Protein AF-A0A9Q7FCQ9-F1 (afdb_monomer_lite)

Foldseek 3Di:
DDDDDDDPVLVVVLVVQLVVLVVPDDPVDVVVSVVSNQVSVVVVVDHDVVVVVVPDDPPPPPDD

Secondary structure (DSSP, 8-state):
-PPPP--HHHHHHHHHHHHHHHHH--TT-HHHHHHHHHHHHHHTT---HHHHHHTS-S-SSS--

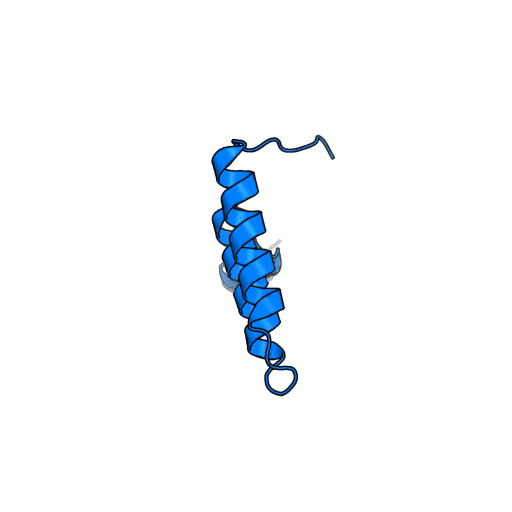Structure (mmCIF, N/CA/C/O backbone):
data_AF-A0A9Q7FCQ9-F1
#
_entry.id   AF-A0A9Q7FCQ9-F1
#
loop_
_atom_site.group_PDB
_atom_site.id
_atom_site.type_symbol
_atom_site.label_atom_id
_atom_site.label_alt_id
_atom_site.label_comp_id
_atom_site.label_asym_id
_atom_site.label_entity_id
_atom_site.label_seq_id
_atom_site.pdbx_PDB_ins_code
_atom_site.Cartn_x
_atom_site.Cartn_y
_atom_site.Cartn_z
_atom_site.occupancy
_atom_site.B_iso_or_equiv
_atom_site.auth_seq_id
_atom_site.auth_comp_id
_atom_site.auth_asym_id
_atom_site.auth_atom_id
_atom_site.pdbx_PDB_model_num
ATOM 1 N N . MET A 1 1 ? 21.855 9.527 -4.012 1.00 62.34 1 MET A N 1
ATOM 2 C CA . MET A 1 1 ? 20.720 8.812 -4.632 1.00 62.34 1 MET A CA 1
ATOM 3 C C . MET A 1 1 ? 20.256 9.629 -5.815 1.00 62.34 1 MET A C 1
ATOM 5 O O . MET A 1 1 ? 20.069 10.826 -5.647 1.00 62.34 1 MET A O 1
ATOM 9 N N . GLN A 1 2 ? 20.140 9.022 -6.994 1.00 73.06 2 GLN A N 1
ATOM 10 C CA . GLN A 1 2 ? 19.429 9.664 -8.100 1.00 73.06 2 GLN A CA 1
ATOM 11 C C . GLN A 1 2 ? 17.921 9.470 -7.866 1.00 73.06 2 GLN A C 1
ATOM 13 O O . GLN A 1 2 ? 17.545 8.403 -7.376 1.00 73.06 2 GLN A O 1
ATOM 18 N N . PRO A 1 3 ? 17.078 10.479 -8.135 1.00 78.56 3 PRO A N 1
ATOM 19 C CA . PRO A 1 3 ? 15.634 10.344 -7.991 1.00 78.56 3 PRO A CA 1
ATOM 20 C C . PRO A 1 3 ? 15.092 9.319 -8.994 1.00 78.56 3 PRO A C 1
ATOM 22 O O . PRO A 1 3 ? 15.439 9.353 -10.175 1.00 78.56 3 PRO A O 1
ATOM 25 N N . THR A 1 4 ? 14.234 8.419 -8.519 1.00 81.50 4 THR A N 1
ATOM 26 C CA . THR A 1 4 ? 13.484 7.493 -9.374 1.00 81.50 4 THR A CA 1
ATOM 27 C C . THR A 1 4 ? 12.161 8.145 -9.743 1.00 81.50 4 THR A C 1
ATOM 29 O O . THR A 1 4 ? 11.395 8.531 -8.862 1.00 81.50 4 THR A O 1
ATOM 32 N N . TYR A 1 5 ? 11.893 8.260 -11.040 1.00 85.81 5 TYR A N 1
ATOM 33 C CA . TYR A 1 5 ? 10.629 8.774 -11.558 1.00 85.81 5 TYR A CA 1
ATOM 34 C C . TYR A 1 5 ? 9.754 7.608 -12.011 1.00 85.81 5 TYR A C 1
ATOM 36 O O . TYR A 1 5 ? 10.229 6.708 -12.703 1.00 85.81 5 TYR A O 1
ATOM 44 N N . ILE A 1 6 ? 8.481 7.640 -11.628 1.00 88.50 6 ILE A N 1
ATOM 45 C CA . ILE A 1 6 ? 7.468 6.666 -12.045 1.00 88.50 6 ILE A CA 1
ATOM 46 C C . ILE A 1 6 ? 6.365 7.372 -12.840 1.00 88.50 6 ILE A C 1
ATOM 48 O O . ILE A 1 6 ? 6.244 8.597 -12.787 1.00 88.50 6 ILE A O 1
ATOM 52 N N . ASN A 1 7 ? 5.575 6.605 -13.596 1.00 93.75 7 ASN A N 1
ATOM 53 C CA . ASN A 1 7 ? 4.439 7.143 -14.341 1.00 93.75 7 ASN A CA 1
ATOM 54 C C . ASN A 1 7 ? 3.456 7.850 -13.386 1.00 93.75 7 ASN A C 1
ATOM 56 O O . ASN A 1 7 ? 3.157 7.331 -12.310 1.00 93.75 7 ASN A O 1
ATOM 60 N N . SER A 1 8 ? 2.969 9.033 -13.774 1.00 94.31 8 SER A N 1
ATOM 61 C CA . SER A 1 8 ? 2.122 9.871 -12.918 1.00 94.31 8 SER A CA 1
ATOM 62 C C . SER A 1 8 ? 0.813 9.199 -12.512 1.00 94.31 8 SER A C 1
ATOM 64 O O . SER A 1 8 ? 0.389 9.378 -11.377 1.00 94.31 8 SER A O 1
ATOM 66 N N . ASP A 1 9 ? 0.196 8.406 -13.386 1.00 95.44 9 ASP A N 1
ATOM 67 C CA . ASP A 1 9 ? -1.051 7.709 -13.062 1.00 95.44 9 ASP A CA 1
ATOM 68 C C . ASP A 1 9 ? -0.791 6.617 -12.025 1.00 95.44 9 ASP A C 1
ATOM 70 O O . ASP A 1 9 ? -1.516 6.507 -11.040 1.00 95.44 9 ASP A O 1
ATOM 74 N N . THR A 1 10 ? 0.306 5.868 -12.185 1.00 93.50 10 THR A N 1
ATOM 75 C CA . THR A 1 10 ? 0.757 4.900 -11.177 1.00 93.50 10 THR A CA 1
ATOM 76 C C . THR A 1 10 ? 1.054 5.591 -9.849 1.00 93.50 10 THR A C 1
ATOM 78 O O . THR A 1 10 ? 0.634 5.103 -8.809 1.00 93.50 10 THR A O 1
ATOM 81 N N . TYR 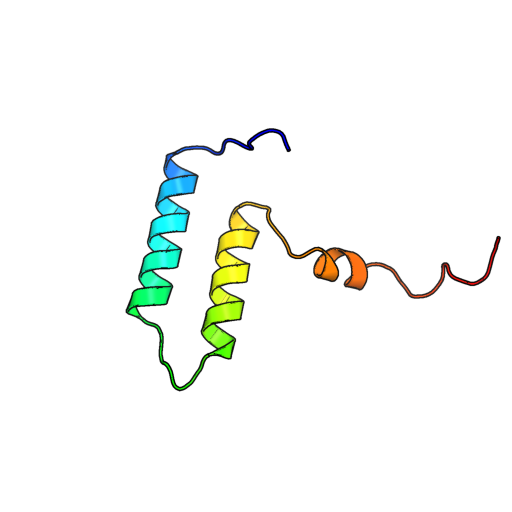A 1 11 ? 1.737 6.738 -9.866 1.00 91.88 11 TYR A N 1
ATOM 82 C CA . TYR A 1 11 ? 2.037 7.490 -8.647 1.00 91.88 11 TYR A CA 1
ATOM 83 C C . TYR A 1 11 ? 0.764 7.900 -7.900 1.00 91.88 11 TYR A C 1
ATOM 85 O O . TYR A 1 11 ? 0.632 7.600 -6.716 1.00 91.88 11 TYR A O 1
ATOM 93 N N . HIS A 1 12 ? -0.176 8.559 -8.583 1.00 95.94 12 HIS A N 1
ATOM 94 C CA . HIS A 1 12 ? -1.409 9.023 -7.948 1.00 95.94 12 HIS A CA 1
ATOM 95 C C . HIS A 1 12 ? -2.283 7.860 -7.481 1.00 95.94 12 HIS A C 1
ATOM 97 O O . HIS A 1 12 ? -2.796 7.914 -6.371 1.00 95.94 12 HIS A O 1
ATOM 103 N N . HIS A 1 13 ? -2.363 6.772 -8.253 1.00 95.62 13 HIS A N 1
ATOM 104 C CA . HIS A 1 13 ? -3.096 5.580 -7.835 1.00 95.62 13 HIS A CA 1
ATOM 105 C C . HIS A 1 13 ? -2.577 5.011 -6.507 1.00 95.62 13 HIS A C 1
ATOM 107 O O . HIS A 1 13 ? -3.364 4.684 -5.625 1.00 95.62 13 HIS A O 1
ATOM 113 N N .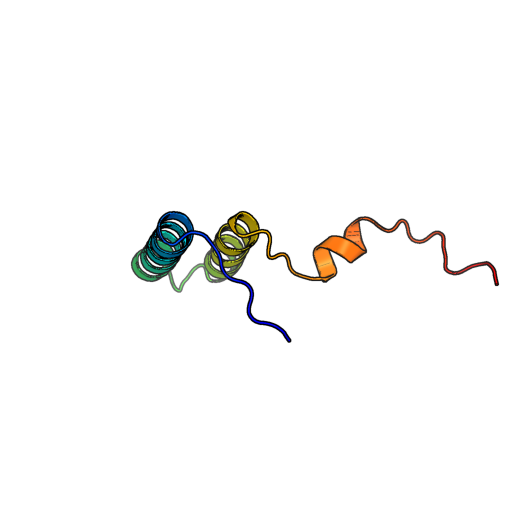 GLN A 1 14 ? -1.255 4.936 -6.332 1.00 94.56 14 GLN A N 1
ATOM 114 C CA . GLN A 1 14 ? -0.673 4.444 -5.081 1.00 94.56 14 GLN A CA 1
ATOM 115 C C . GLN A 1 14 ? -0.867 5.430 -3.920 1.00 94.56 14 GLN A C 1
ATOM 117 O O . GLN A 1 14 ? -1.065 5.010 -2.781 1.00 94.56 14 GLN A O 1
ATOM 122 N N . VAL A 1 15 ? -0.870 6.741 -4.188 1.00 94.88 15 VAL A N 1
ATOM 123 C CA . VAL A 1 15 ? -1.248 7.749 -3.182 1.00 94.88 15 VAL A CA 1
ATOM 124 C C . VAL A 1 15 ? -2.696 7.546 -2.731 1.00 94.88 15 VAL A C 1
ATOM 126 O O . VAL A 1 15 ? -2.942 7.518 -1.527 1.00 94.88 15 VAL A O 1
ATOM 129 N N . ASP A 1 16 ? -3.628 7.324 -3.659 1.00 96.44 16 ASP A N 1
ATOM 130 C CA . ASP A 1 16 ? -5.039 7.086 -3.334 1.00 96.44 16 ASP A CA 1
ATOM 131 C C . ASP A 1 16 ? -5.213 5.860 -2.422 1.00 96.44 16 ASP A C 1
ATOM 133 O O . ASP A 1 16 ? -5.974 5.912 -1.450 1.00 96.44 16 ASP A O 1
ATOM 137 N N . GLN A 1 17 ? -4.459 4.783 -2.679 1.00 94.81 17 GLN A N 1
ATOM 138 C CA . GLN A 1 17 ? -4.447 3.589 -1.828 1.00 94.81 17 GLN A CA 1
ATOM 139 C C . GLN A 1 17 ? -3.903 3.886 -0.418 1.00 94.81 17 GLN A C 1
ATOM 141 O O . GLN A 1 17 ? -4.494 3.461 0.578 1.00 94.81 17 GLN A O 1
ATOM 146 N N . LEU A 1 18 ? -2.812 4.657 -0.296 1.00 94.56 18 LEU A N 1
ATOM 147 C CA . LEU A 1 18 ? -2.286 5.076 1.014 1.00 94.56 18 LEU A CA 1
ATOM 148 C C . LEU A 1 18 ? -3.299 5.917 1.795 1.00 94.56 18 LEU A C 1
ATOM 150 O O . LEU A 1 18 ? -3.451 5.746 3.008 1.00 94.56 18 LEU A O 1
ATOM 154 N N . GLU A 1 19 ? -4.009 6.816 1.118 1.00 93.56 19 GLU A N 1
ATOM 155 C CA . GLU A 1 19 ? -5.054 7.609 1.754 1.00 93.56 19 GLU A CA 1
ATOM 156 C C . GLU A 1 19 ? -6.245 6.755 2.200 1.00 93.56 19 GLU A C 1
ATOM 158 O O . GLU A 1 19 ? -6.810 6.992 3.268 1.00 93.56 19 GLU A O 1
ATOM 163 N N . GLU A 1 20 ? -6.640 5.754 1.413 1.00 93.62 20 GLU A N 1
ATOM 164 C CA . GLU A 1 20 ? -7.694 4.812 1.791 1.00 93.62 20 GLU A CA 1
ATOM 165 C C . GLU A 1 20 ? -7.319 4.014 3.043 1.00 93.62 20 GLU A C 1
ATOM 167 O O . GLU A 1 20 ? -8.132 3.893 3.966 1.00 93.62 20 GLU A O 1
ATOM 172 N N . ILE A 1 21 ? -6.072 3.548 3.130 1.00 91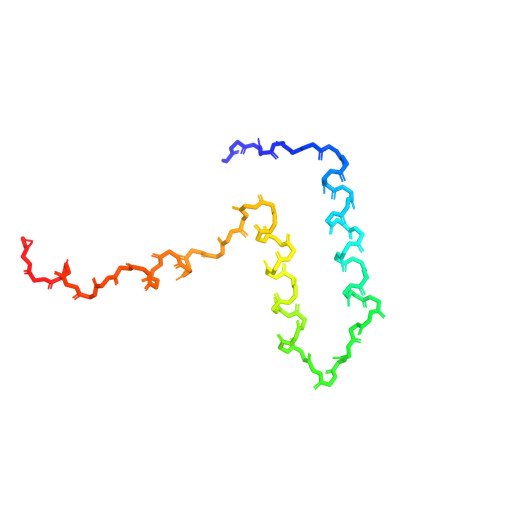.19 21 ILE A N 1
ATOM 173 C CA . ILE A 1 21 ? -5.546 2.891 4.330 1.00 91.19 21 ILE A CA 1
ATOM 174 C C . ILE A 1 21 ? -5.649 3.826 5.539 1.00 91.19 21 ILE A C 1
ATOM 176 O O . ILE A 1 21 ? -6.132 3.413 6.591 1.00 91.19 21 ILE A O 1
ATOM 180 N N . ALA A 1 22 ? -5.251 5.093 5.398 1.00 88.25 22 ALA A N 1
ATOM 181 C CA . ALA A 1 22 ? -5.331 6.066 6.486 1.00 88.25 22 ALA A CA 1
ATOM 182 C C . ALA A 1 22 ? -6.781 6.364 6.911 1.00 88.25 22 ALA A C 1
ATOM 184 O O . ALA A 1 22 ? -7.054 6.512 8.102 1.00 88.25 22 ALA A O 1
ATOM 185 N N . ARG A 1 23 ? -7.722 6.422 5.959 1.00 89.62 23 ARG A N 1
ATOM 186 C CA . ARG A 1 23 ? -9.155 6.654 6.222 1.00 89.62 23 ARG A CA 1
ATOM 187 C C . ARG A 1 23 ? -9.844 5.469 6.899 1.00 89.62 23 ARG A C 1
ATOM 189 O O . ARG A 1 23 ? -10.798 5.675 7.643 1.00 89.62 23 ARG A O 1
ATOM 196 N N . THR A 1 24 ? -9.390 4.250 6.624 1.00 88.38 24 THR A N 1
ATOM 197 C CA . THR A 1 24 ? -9.989 3.001 7.129 1.00 88.38 24 THR A CA 1
ATOM 198 C C . THR A 1 24 ? -9.220 2.390 8.298 1.00 88.38 24 THR A C 1
ATOM 200 O O . THR A 1 24 ? -9.578 1.315 8.775 1.00 88.38 24 THR A O 1
ATOM 203 N N . PHE A 1 25 ? -8.169 3.065 8.764 1.00 85.31 25 PHE A N 1
ATOM 204 C CA . PHE A 1 25 ? -7.312 2.591 9.838 1.00 85.31 25 PHE A CA 1
ATOM 205 C C . PHE A 1 25 ? -8.080 2.416 11.156 1.00 85.31 25 PHE A C 1
ATOM 207 O O . PHE A 1 25 ? -8.635 3.374 11.697 1.00 85.31 25 PHE A O 1
ATOM 214 N N . ASP A 1 26 ? -8.037 1.198 11.700 1.00 82.12 26 ASP A N 1
ATOM 215 C CA . ASP A 1 26 ? -8.482 0.896 13.057 1.00 82.12 26 ASP A CA 1
ATOM 216 C C . ASP A 1 26 ? -7.286 0.962 14.030 1.00 82.12 26 ASP A C 1
ATOM 218 O O . ASP A 1 26 ? -6.379 0.123 13.951 1.00 82.12 26 ASP A O 1
ATOM 222 N N . PRO A 1 27 ? -7.260 1.915 14.982 1.00 81.06 27 PRO A N 1
ATOM 223 C CA . PRO A 1 27 ? -6.190 2.011 15.972 1.00 81.06 27 PRO A CA 1
ATOM 224 C C . PRO A 1 27 ? -6.079 0.784 16.891 1.00 81.06 27 PRO A C 1
ATOM 226 O O . PRO A 1 27 ? -5.046 0.622 17.542 1.00 81.06 27 PRO A O 1
ATOM 229 N N . ALA A 1 28 ? -7.092 -0.087 16.946 1.00 83.69 28 ALA A N 1
ATOM 230 C CA . ALA A 1 28 ? -7.030 -1.350 17.675 1.00 83.69 28 ALA A CA 1
ATOM 231 C C . ALA A 1 28 ? -6.236 -2.455 16.940 1.00 83.69 28 ALA A C 1
ATOM 233 O O . ALA A 1 28 ? -5.870 -3.444 17.576 1.00 83.69 28 ALA A O 1
ATOM 234 N N . ALA A 1 29 ? -5.924 -2.288 15.644 1.00 76.69 29 ALA A N 1
ATOM 235 C CA . ALA A 1 29 ? -5.238 -3.283 14.806 1.00 76.69 29 ALA A CA 1
ATOM 236 C C . ALA A 1 29 ? -4.036 -2.700 14.012 1.00 76.69 29 ALA A C 1
ATOM 238 O O . ALA A 1 29 ? -4.022 -2.687 12.779 1.00 76.69 29 ALA A O 1
ATOM 239 N N . PRO A 1 30 ? -2.969 -2.233 14.686 1.00 74.12 30 PRO A N 1
ATOM 240 C CA . PRO A 1 30 ? -1.849 -1.535 14.041 1.00 74.12 30 PRO A CA 1
ATOM 241 C C . PRO A 1 30 ? -0.969 -2.399 13.116 1.00 74.12 30 PRO A C 1
ATOM 243 O O . PRO A 1 30 ? -0.290 -1.854 12.243 1.00 74.12 30 PRO A O 1
ATOM 246 N N . ASP A 1 31 ? -0.957 -3.725 13.272 1.00 71.81 31 ASP A N 1
ATOM 247 C CA . ASP A 1 31 ? -0.145 -4.611 12.420 1.00 71.81 31 ASP A CA 1
ATOM 248 C C . ASP A 1 31 ? -0.707 -4.749 10.993 1.00 71.81 31 ASP A C 1
ATOM 250 O O . ASP A 1 31 ? 0.057 -4.938 10.037 1.00 71.81 31 ASP A O 1
ATOM 254 N N . GLU A 1 32 ? -2.017 -4.552 10.815 1.00 80.50 32 GLU A N 1
ATOM 255 C CA . GLU A 1 32 ? -2.642 -4.504 9.489 1.00 80.50 32 GLU A CA 1
ATOM 256 C C . GLU A 1 32 ? -2.225 -3.242 8.724 1.00 80.50 32 GLU A C 1
ATOM 258 O O . GLU A 1 32 ? -1.979 -3.304 7.519 1.00 80.50 32 GLU A O 1
ATOM 263 N N . LEU A 1 33 ? -2.043 -2.115 9.424 1.00 86.00 33 LEU A N 1
ATOM 264 C CA . LEU A 1 33 ? -1.598 -0.855 8.823 1.00 86.00 33 LEU A CA 1
ATOM 265 C C . LEU A 1 33 ? -0.213 -0.990 8.188 1.00 86.00 33 LEU A C 1
ATOM 267 O O . LEU A 1 33 ? -0.017 -0.629 7.028 1.00 86.00 33 LEU A O 1
ATOM 271 N N . ARG A 1 34 ? 0.762 -1.515 8.943 1.00 87.88 34 ARG A N 1
ATOM 272 C CA . ARG A 1 34 ? 2.135 -1.659 8.436 1.00 87.88 34 ARG A CA 1
ATOM 273 C C . ARG A 1 34 ? 2.183 -2.602 7.238 1.00 87.88 34 ARG A C 1
ATOM 275 O O . ARG A 1 34 ? 2.881 -2.306 6.273 1.00 87.88 34 ARG A O 1
ATOM 282 N N . THR A 1 35 ? 1.453 -3.712 7.309 1.00 89.44 35 THR A N 1
ATOM 283 C CA . THR A 1 35 ? 1.389 -4.701 6.227 1.00 89.44 35 THR A CA 1
ATOM 284 C C . THR A 1 35 ? 0.829 -4.073 4.953 1.00 89.44 35 THR A C 1
ATOM 286 O O . THR A 1 35 ? 1.500 -4.104 3.926 1.00 89.44 35 THR A O 1
ATOM 289 N N . ARG A 1 36 ? -0.314 -3.386 5.048 1.00 91.06 36 ARG A N 1
ATOM 290 C CA . ARG A 1 36 ? -0.952 -2.711 3.910 1.00 91.06 36 ARG A CA 1
ATOM 291 C C . ARG A 1 36 ? -0.072 -1.635 3.271 1.00 91.06 36 ARG A C 1
ATOM 293 O O . ARG A 1 36 ? 0.003 -1.549 2.054 1.00 91.06 36 ARG A O 1
ATOM 300 N N . ILE A 1 37 ? 0.653 -0.846 4.068 1.00 91.50 37 ILE A N 1
ATOM 301 C CA . ILE A 1 37 ? 1.606 0.143 3.529 1.00 91.50 37 ILE A CA 1
ATOM 302 C C . ILE A 1 37 ? 2.733 -0.545 2.745 1.00 91.50 37 ILE A C 1
ATOM 304 O O . ILE A 1 37 ? 3.129 -0.067 1.685 1.00 91.50 37 ILE A O 1
ATOM 308 N N . ILE A 1 38 ? 3.272 -1.656 3.257 1.00 91.06 38 ILE A N 1
ATOM 309 C CA . ILE A 1 38 ? 4.335 -2.404 2.571 1.00 91.06 38 ILE A CA 1
ATOM 310 C C . ILE A 1 38 ? 3.825 -2.984 1.248 1.00 91.06 38 ILE A C 1
ATOM 312 O O . ILE A 1 38 ? 4.568 -2.960 0.272 1.00 91.06 38 ILE A O 1
ATOM 316 N N . GLU A 1 39 ? 2.584 -3.470 1.199 1.00 91.06 39 GLU A N 1
ATOM 317 C CA . GLU A 1 39 ? 1.957 -3.983 -0.028 1.00 91.06 39 GLU A CA 1
ATOM 318 C C . GLU A 1 39 ? 1.880 -2.900 -1.113 1.00 91.06 39 GLU A C 1
ATOM 320 O O . GLU A 1 39 ? 2.403 -3.106 -2.207 1.00 91.06 39 GLU A O 1
ATOM 325 N N . VAL A 1 40 ? 1.361 -1.717 -0.770 1.00 93.56 40 VAL A N 1
ATOM 326 C CA . VAL A 1 40 ? 1.285 -0.546 -1.665 1.00 93.56 40 VAL A CA 1
ATOM 327 C C . VAL A 1 40 ? 2.662 -0.150 -2.215 1.00 93.56 40 VAL A C 1
ATOM 329 O O . VAL A 1 40 ? 2.846 0.087 -3.409 1.00 93.56 40 VAL A O 1
ATOM 332 N N . LEU A 1 41 ? 3.685 -0.118 -1.356 1.00 91.44 41 LEU A N 1
ATOM 333 C CA . LEU A 1 41 ? 5.059 0.171 -1.789 1.00 91.44 41 LEU A CA 1
ATOM 334 C C . LEU A 1 41 ? 5.648 -0.954 -2.657 1.00 91.44 41 LEU A C 1
ATOM 336 O O . LEU A 1 41 ? 6.422 -0.690 -3.581 1.00 91.44 41 LEU A O 1
ATOM 340 N N . GLY A 1 42 ? 5.263 -2.199 -2.390 1.00 89.94 42 GLY A N 1
ATOM 341 C CA . GLY A 1 42 ? 5.665 -3.368 -3.158 1.00 89.94 42 GLY A CA 1
ATOM 342 C C . GLY A 1 42 ? 5.176 -3.330 -4.605 1.00 89.94 42 GLY A C 1
ATOM 343 O O . GLY A 1 42 ? 5.922 -3.722 -5.506 1.00 89.94 42 GLY A O 1
ATOM 344 N N . GLU A 1 43 ? 3.982 -2.780 -4.848 1.00 89.75 43 GLU A N 1
ATOM 345 C CA . GLU A 1 43 ? 3.448 -2.538 -6.197 1.00 89.75 43 GLU A CA 1
ATOM 346 C C . GLU A 1 43 ? 4.282 -1.519 -6.993 1.00 89.75 43 GLU A C 1
ATOM 348 O O . GLU A 1 43 ? 4.354 -1.592 -8.220 1.00 89.75 43 GLU A O 1
ATOM 353 N 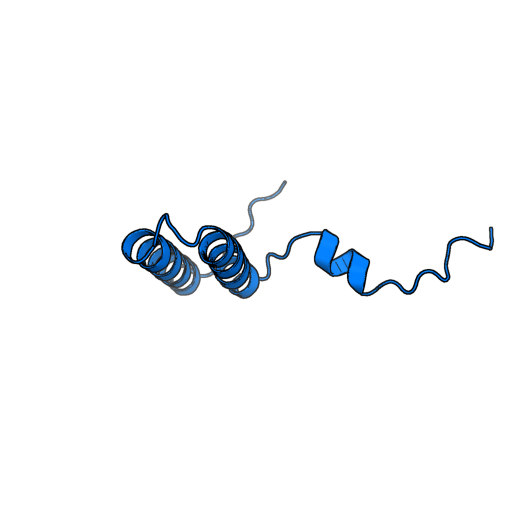N . LEU A 1 44 ? 4.999 -0.620 -6.307 1.00 88.81 44 LEU A N 1
ATOM 354 C CA . LEU A 1 44 ? 5.986 0.287 -6.909 1.00 88.81 44 LEU A CA 1
ATOM 355 C C . LEU A 1 44 ? 7.357 -0.368 -7.146 1.00 88.81 44 LEU A C 1
ATOM 357 O O . LEU A 1 44 ? 8.296 0.296 -7.590 1.00 88.81 44 LEU A O 1
ATOM 361 N N . GLY A 1 45 ? 7.502 -1.656 -6.830 1.00 87.00 45 GLY A N 1
ATOM 362 C CA . GLY A 1 45 ? 8.776 -2.370 -6.879 1.00 87.00 45 GLY A CA 1
ATOM 363 C C . GLY A 1 45 ? 9.709 -2.037 -5.711 1.00 87.00 45 GLY A C 1
ATOM 364 O O . GLY A 1 45 ? 10.893 -2.376 -5.760 1.00 87.00 45 GLY A O 1
ATOM 365 N N . VAL A 1 46 ? 9.203 -1.385 -4.659 1.00 87.19 46 VAL A N 1
ATOM 366 C CA . VAL A 1 46 ? 9.976 -1.032 -3.466 1.00 87.19 46 VAL A CA 1
ATOM 367 C C . VAL A 1 46 ? 9.670 -2.028 -2.360 1.00 87.19 46 VAL A C 1
ATOM 369 O O . VAL A 1 46 ? 8.593 -2.027 -1.774 1.00 87.19 46 VAL A O 1
ATOM 372 N N . TRP A 1 47 ? 10.660 -2.852 -2.028 1.00 87.94 47 TRP A N 1
ATOM 373 C CA . TRP A 1 47 ? 10.546 -3.842 -0.963 1.00 87.94 47 TRP A CA 1
ATOM 374 C C . TRP A 1 47 ? 11.584 -3.603 0.132 1.00 87.94 47 TRP A C 1
ATOM 376 O O . TRP A 1 47 ? 12.705 -3.166 -0.153 1.00 87.94 47 TRP A O 1
ATOM 386 N N . PRO A 1 48 ? 11.262 -3.920 1.397 1.00 84.56 48 PRO A N 1
ATOM 387 C CA . PRO A 1 48 ? 12.248 -3.898 2.462 1.00 84.56 48 PRO A CA 1
ATOM 388 C C . PRO A 1 48 ? 13.413 -4.854 2.179 1.00 84.56 48 PRO A C 1
ATOM 390 O O . PRO A 1 48 ? 13.217 -5.987 1.740 1.00 84.56 48 PRO A O 1
ATOM 393 N N . ILE A 1 49 ? 14.635 -4.436 2.518 1.00 85.12 49 ILE A N 1
ATOM 394 C CA . ILE A 1 49 ? 15.854 -5.224 2.261 1.00 85.12 49 ILE A CA 1
ATOM 395 C C . ILE A 1 49 ? 15.830 -6.612 2.923 1.00 85.12 49 ILE A C 1
ATOM 397 O O . ILE A 1 49 ? 16.435 -7.554 2.418 1.00 85.12 49 ILE A O 1
ATOM 401 N N . TYR A 1 50 ? 15.089 -6.772 4.025 1.00 82.25 50 TYR A N 1
ATOM 402 C CA . TYR A 1 50 ? 14.957 -8.064 4.697 1.00 82.25 50 TYR A CA 1
ATOM 403 C C . TYR A 1 50 ? 14.216 -9.116 3.871 1.00 82.25 50 TYR A C 1
ATOM 405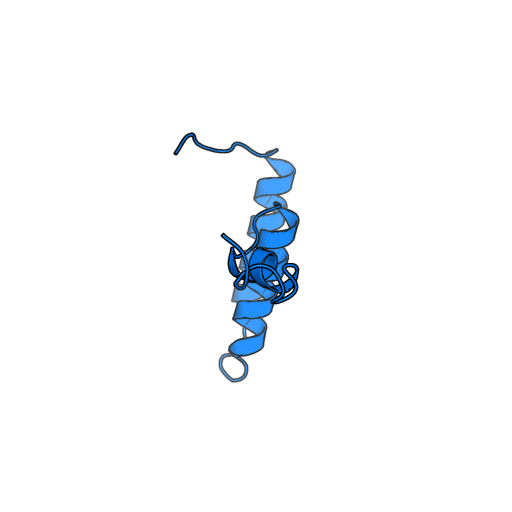 O O . TYR A 1 50 ? 14.472 -10.305 4.058 1.00 82.25 50 TYR A O 1
ATOM 413 N N . CYS A 1 51 ? 13.367 -8.712 2.922 1.00 77.56 51 CYS A N 1
ATOM 414 C CA . CYS A 1 51 ? 12.749 -9.647 1.987 1.00 77.56 51 CYS A CA 1
ATOM 415 C C . CYS A 1 51 ? 13.819 -10.339 1.127 1.00 77.56 51 CYS A C 1
ATOM 417 O O . CYS A 1 51 ? 13.749 -11.548 0.934 1.00 77.56 51 CYS A O 1
ATOM 419 N N . ALA A 1 52 ? 14.878 -9.621 0.734 1.00 76.88 52 ALA A N 1
ATOM 420 C CA . ALA A 1 52 ? 16.002 -10.192 -0.011 1.00 76.88 52 ALA A CA 1
ATOM 421 C C . ALA A 1 52 ? 16.870 -11.149 0.831 1.00 76.88 52 ALA A C 1
ATOM 423 O O . ALA A 1 52 ? 17.530 -12.035 0.288 1.00 76.88 52 ALA A O 1
ATOM 424 N N . TYR A 1 53 ? 16.888 -10.994 2.161 1.00 72.25 53 TYR A N 1
ATOM 425 C CA . TYR A 1 53 ? 17.634 -11.893 3.050 1.00 72.25 53 TYR A CA 1
ATOM 426 C C . TYR A 1 53 ? 16.907 -13.220 3.309 1.00 72.25 53 TYR A C 1
ATOM 428 O O . TYR A 1 53 ? 17.570 -14.212 3.603 1.00 72.25 53 TYR A O 1
ATOM 436 N N . ARG A 1 54 ? 15.576 -13.279 3.147 1.00 61.53 54 ARG A N 1
ATOM 437 C CA . ARG A 1 54 ? 14.781 -14.511 3.314 1.00 61.53 54 ARG A CA 1
ATOM 438 C C . ARG A 1 54 ? 15.046 -15.556 2.221 1.00 61.53 54 ARG A C 1
ATOM 440 O O . ARG A 1 54 ? 14.822 -16.740 2.448 1.00 61.53 54 ARG A O 1
ATOM 447 N N . GLU A 1 55 ? 15.550 -15.132 1.066 1.00 56.75 55 GLU A N 1
ATOM 448 C CA . GLU A 1 55 ? 15.822 -16.006 -0.083 1.00 56.75 55 GLU A CA 1
ATOM 449 C C . GLU A 1 55 ? 17.251 -16.564 -0.113 1.00 56.75 55 GLU A C 1
ATOM 451 O O . GLU A 1 55 ? 17.562 -17.419 -0.941 1.00 56.75 55 GLU A O 1
ATOM 456 N N . ARG A 1 56 ? 18.139 -16.125 0.792 1.00 53.53 56 ARG A N 1
ATOM 457 C CA . ARG A 1 56 ? 19.478 -16.713 0.909 1.00 53.53 56 ARG A CA 1
ATOM 458 C C . ARG A 1 56 ? 19.423 -17.919 1.852 1.00 53.53 56 ARG A C 1
ATOM 460 O O . ARG A 1 56 ? 19.297 -17.712 3.060 1.00 53.53 56 ARG A O 1
ATOM 467 N N . PRO A 1 57 ? 19.545 -19.174 1.369 1.00 52.75 57 PRO A N 1
ATOM 468 C CA . PRO A 1 57 ? 19.788 -20.289 2.273 1.00 52.75 57 PRO A CA 1
ATOM 469 C C . PRO A 1 57 ? 21.077 -20.010 3.059 1.00 52.75 57 PRO A C 1
ATOM 471 O O . PRO A 1 57 ? 22.051 -19.497 2.510 1.00 52.75 57 PRO A O 1
ATOM 474 N N . VAL A 1 58 ? 21.076 -20.361 4.345 1.00 54.88 58 VAL A N 1
ATOM 475 C CA . VAL A 1 58 ? 22.132 -20.164 5.367 1.00 54.88 58 VAL A CA 1
ATOM 476 C C . VAL A 1 58 ? 23.448 -20.924 5.048 1.00 54.88 58 VAL A C 1
ATOM 478 O O . VAL A 1 58 ? 24.239 -21.250 5.920 1.00 54.88 58 VAL A O 1
ATOM 481 N N . LEU A 1 59 ? 23.725 -21.229 3.781 1.00 49.12 59 LEU A N 1
ATOM 482 C CA . LEU A 1 59 ? 24.796 -22.123 3.334 1.00 49.12 59 LEU A CA 1
ATOM 483 C C . LEU A 1 59 ? 26.053 -21.419 2.802 1.00 49.12 59 LEU A C 1
ATOM 485 O O . LEU A 1 59 ? 26.935 -22.089 2.278 1.00 49.12 59 LEU A O 1
ATOM 489 N N . THR A 1 60 ? 26.192 -20.098 2.948 1.00 51.41 60 THR A N 1
ATOM 490 C CA . THR A 1 60 ? 27.397 -19.370 2.480 1.00 51.41 60 THR A CA 1
ATOM 491 C C . THR A 1 60 ? 28.165 -18.669 3.601 1.00 51.41 60 THR A C 1
ATOM 493 O O . THR A 1 60 ? 28.807 -17.651 3.370 1.00 51.41 60 THR A O 1
ATOM 496 N N . LEU A 1 61 ? 28.128 -19.209 4.824 1.00 50.66 61 LEU A N 1
ATOM 497 C CA . LEU A 1 61 ? 29.051 -18.799 5.890 1.00 50.66 61 LEU A CA 1
ATOM 498 C C . LEU A 1 61 ? 29.901 -19.969 6.412 1.00 50.66 61 LEU A C 1
ATOM 500 O O . LEU A 1 61 ? 30.199 -20.037 7.595 1.00 50.66 61 LEU A O 1
ATOM 504 N N . VAL A 1 62 ? 30.281 -20.905 5.536 1.00 53.47 62 VAL A N 1
ATOM 505 C CA . VAL A 1 62 ? 31.390 -21.847 5.776 1.00 53.47 62 VAL A CA 1
ATOM 506 C C . VAL A 1 62 ? 32.094 -22.126 4.444 1.00 53.47 62 VAL A C 1
ATOM 508 O O . VAL A 1 62 ? 31.896 -23.183 3.861 1.00 53.47 62 VAL A O 1
ATOM 511 N N . ALA A 1 63 ? 32.834 -21.149 3.915 1.00 47.16 63 ALA A N 1
ATOM 512 C CA . ALA A 1 63 ? 33.995 -21.341 3.028 1.00 47.16 63 ALA A CA 1
ATOM 513 C C . ALA A 1 63 ? 34.394 -20.004 2.385 1.00 47.16 63 ALA A C 1
ATOM 515 O O . ALA A 1 63 ? 33.785 -19.596 1.395 1.00 47.16 63 ALA A O 1
ATOM 516 N N . ALA A 1 64 ? 35.403 -19.353 2.965 1.00 42.06 64 ALA A N 1
ATOM 517 C CA . ALA A 1 64 ? 36.554 -18.720 2.305 1.00 42.06 64 ALA A CA 1
ATOM 518 C C . ALA A 1 64 ? 37.264 -17.819 3.319 1.00 42.06 64 ALA A C 1
ATOM 520 O O . ALA A 1 64 ? 36.645 -16.823 3.755 1.00 42.06 64 ALA A O 1
#

Radius of gyration: 16.65 Å; chains: 1; bounding box: 46×32×32 Å

Sequence (64 aa):
MQPTYINSDTYHHQVDQLEEIARTFDPAAPDELRTRIIEVLGELGVWPIYCAYRERPVLTLVAA

pLDDT: mean 80.95, std 14.93, range [42.06, 96.44]